Protein AF-A0A3E2WHA7-F1 (afdb_monomer_lite)

Foldseek 3Di:
DWFWDKDWDWDADPNDTDIEIEIEIEDQDDPVVQVVVQVVVVVVQVVCCVVPVHHYHYHYYYPVVLVVCCVPDPVSVCCVVVGD

Secondary structure (DSSP, 8-state):
--EEEEEEEEEEETTEEEEEEEEEEEESS-HHHHHHHHHHHHHHHHHHHHHH---EEEEEEEHHHHHHHHTT-HHHHHHHHH--

pLDDT: mea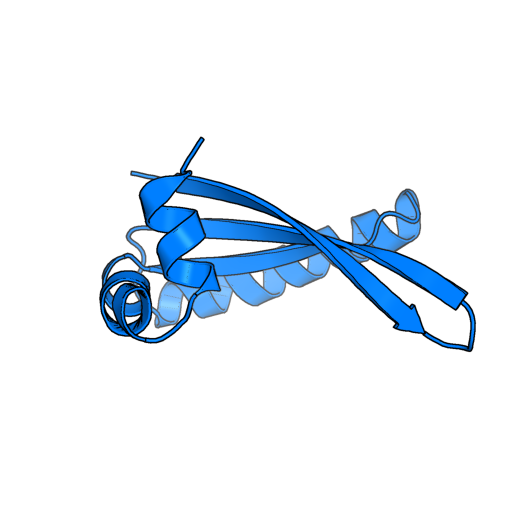n 78.99, std 9.97, range [45.78, 91.31]

Sequence (84 aa):
MVFLYFDWEYIWRGGVREKYYIMMVLVDLTENEIRKYTSKAADVTFDMEMDYGIRFSPVIENEAHFTKWVDSLPYYKNVSEEGV

Structure (mmCIF, N/CA/C/O backbone):
data_AF-A0A3E2WHA7-F1
#
_entry.id   AF-A0A3E2WHA7-F1
#
loop_
_atom_site.group_PDB
_atom_site.id
_atom_site.type_symbol
_atom_site.label_atom_id
_atom_site.label_alt_id
_atom_site.label_comp_id
_atom_site.label_asym_id
_atom_site.label_entity_id
_atom_site.label_seq_id
_atom_site.pdbx_PDB_ins_code
_atom_site.Cartn_x
_atom_site.Cartn_y
_atom_site.Cartn_z
_atom_site.occupancy
_atom_site.B_iso_or_equiv
_atom_site.auth_seq_id
_atom_site.auth_comp_id
_atom_site.auth_asym_id
_atom_site.auth_atom_id
_atom_site.pdbx_PDB_model_num
ATOM 1 N N . MET A 1 1 ? -17.758 5.789 3.335 1.00 48.41 1 MET A N 1
ATOM 2 C CA . MET A 1 1 ? -17.354 6.798 2.324 1.00 48.41 1 MET A CA 1
ATOM 3 C C . MET A 1 1 ? -16.004 6.349 1.792 1.00 48.41 1 MET A C 1
ATOM 5 O O . MET A 1 1 ? -15.244 5.830 2.592 1.00 48.41 1 MET A O 1
ATOM 9 N N . VAL A 1 2 ? -15.725 6.440 0.488 1.00 57.66 2 VAL A N 1
ATOM 10 C CA . VAL A 1 2 ? -14.406 6.055 -0.051 1.00 57.66 2 VAL A CA 1
ATOM 11 C C . VAL A 1 2 ? -13.651 7.333 -0.379 1.00 57.66 2 VAL A C 1
ATOM 13 O O . VAL A 1 2 ? -14.085 8.068 -1.261 1.00 57.66 2 VAL A O 1
ATOM 16 N N . PHE A 1 3 ? -12.568 7.610 0.346 1.00 62.03 3 PHE A N 1
ATOM 17 C CA . PHE A 1 3 ? -11.657 8.707 0.016 1.00 62.03 3 PHE A CA 1
ATOM 18 C C . PHE A 1 3 ? -10.500 8.168 -0.818 1.00 62.03 3 PHE A C 1
ATOM 20 O O . PHE A 1 3 ? -9.941 7.112 -0.506 1.00 62.03 3 PHE A O 1
ATOM 27 N N . LEU A 1 4 ? -10.164 8.900 -1.878 1.00 64.50 4 LEU A N 1
ATOM 28 C CA . LEU A 1 4 ? -9.074 8.577 -2.787 1.00 64.50 4 LEU A CA 1
ATOM 29 C C . LEU A 1 4 ? -8.030 9.683 -2.708 1.00 64.50 4 LEU A C 1
ATOM 31 O O . LEU A 1 4 ? -8.313 10.829 -3.039 1.00 64.50 4 LEU A O 1
ATOM 35 N N . TYR A 1 5 ? -6.819 9.328 -2.294 1.00 71.56 5 TYR A N 1
ATOM 36 C CA . TYR A 1 5 ? -5.686 10.247 -2.289 1.00 71.56 5 TYR A CA 1
ATOM 37 C C . TYR A 1 5 ? -4.622 9.779 -3.268 1.00 71.56 5 TYR A C 1
ATOM 39 O O . TYR A 1 5 ? -4.293 8.592 -3.327 1.00 71.56 5 TYR A O 1
ATOM 47 N N . PHE A 1 6 ? -4.092 10.728 -4.030 1.00 74.62 6 PHE A N 1
ATOM 48 C CA . PHE A 1 6 ? -3.108 10.491 -5.071 1.00 74.62 6 PHE A CA 1
ATOM 49 C C . PHE A 1 6 ? -1.897 11.374 -4.837 1.00 74.62 6 PHE A C 1
ATOM 51 O O . PHE A 1 6 ? -1.994 12.595 -4.924 1.00 74.62 6 PHE A O 1
ATOM 58 N N . ASP A 1 7 ? -0.754 10.736 -4.630 1.00 79.12 7 ASP A N 1
ATOM 59 C CA . ASP A 1 7 ? 0.531 11.416 -4.559 1.00 79.12 7 ASP A CA 1
ATOM 60 C C . ASP A 1 7 ? 1.537 10.742 -5.490 1.00 79.12 7 ASP A C 1
ATOM 62 O O . ASP A 1 7 ? 1.320 9.634 -5.994 1.00 79.12 7 ASP A O 1
ATOM 66 N N . TRP A 1 8 ? 2.641 11.420 -5.769 1.00 80.88 8 TRP A N 1
ATOM 67 C CA . TRP A 1 8 ? 3.773 10.821 -6.446 1.00 80.88 8 TRP A CA 1
ATOM 68 C C . TRP A 1 8 ? 5.063 11.165 -5.714 1.00 80.88 8 TRP A C 1
ATOM 70 O O . TRP A 1 8 ? 5.279 12.283 -5.265 1.00 80.88 8 TRP A O 1
ATOM 80 N N . GLU A 1 9 ? 5.984 10.214 -5.697 1.00 81.50 9 GLU A N 1
ATOM 81 C CA . GLU A 1 9 ? 7.347 10.410 -5.227 1.00 81.50 9 GLU A CA 1
ATOM 82 C C . GLU A 1 9 ? 8.351 10.038 -6.321 1.00 81.50 9 GLU A C 1
ATOM 84 O O . GLU A 1 9 ? 8.023 9.394 -7.319 1.00 81.50 9 GLU A O 1
ATOM 89 N N . TYR A 1 10 ? 9.605 10.458 -6.150 1.00 84.81 10 TYR A N 1
ATOM 90 C CA . TYR A 1 10 ? 10.705 9.971 -6.977 1.00 84.81 10 TYR A CA 1
ATOM 91 C C . TYR A 1 10 ? 11.539 8.976 -6.189 1.00 84.81 10 TYR A C 1
ATOM 93 O O . TYR A 1 10 ? 12.168 9.345 -5.197 1.00 84.81 10 TYR A O 1
ATOM 101 N N . ILE A 1 11 ? 11.629 7.752 -6.695 1.00 83.38 11 ILE A N 1
ATOM 102 C CA . ILE A 1 11 ? 12.474 6.707 -6.126 1.00 83.38 11 ILE A CA 1
ATOM 103 C C . ILE A 1 11 ? 13.733 6.523 -6.971 1.00 83.38 11 ILE A C 1
ATOM 105 O O . ILE A 1 11 ? 13.737 6.737 -8.185 1.00 83.38 11 ILE A O 1
ATOM 109 N N . TRP A 1 12 ? 14.822 6.122 -6.321 1.00 83.94 12 TRP A N 1
ATOM 110 C CA . TRP A 1 12 ? 16.061 5.750 -6.998 1.00 83.94 12 TRP A CA 1
ATOM 111 C C . TRP A 1 12 ? 16.134 4.232 -7.120 1.00 83.94 12 TRP A C 1
ATOM 113 O O . TRP A 1 12 ? 16.203 3.531 -6.111 1.00 83.94 12 TRP A O 1
ATOM 123 N N . ARG A 1 13 ? 16.152 3.716 -8.351 1.00 78.75 13 ARG A N 1
ATOM 124 C CA . ARG A 1 13 ? 16.260 2.279 -8.622 1.00 78.75 13 ARG A CA 1
ATOM 125 C C . ARG A 1 13 ? 17.241 2.037 -9.760 1.00 78.75 13 ARG A C 1
ATOM 127 O O . ARG A 1 13 ? 17.132 2.640 -10.818 1.00 78.75 13 ARG A O 1
ATOM 134 N N . GLY A 1 14 ? 18.239 1.183 -9.529 1.00 81.31 14 GLY A N 1
ATOM 135 C CA . GLY A 1 14 ? 19.225 0.836 -10.561 1.00 81.31 14 GLY A CA 1
ATOM 136 C C . GLY A 1 14 ? 19.995 2.035 -11.138 1.00 81.31 14 GLY A C 1
ATOM 137 O O . GLY A 1 14 ? 20.418 1.983 -12.285 1.00 81.31 14 GLY A O 1
ATOM 138 N N . GLY A 1 15 ? 20.148 3.124 -10.374 1.00 87.56 15 GLY A N 1
ATOM 139 C CA . GLY A 1 15 ? 20.807 4.355 -10.831 1.00 87.56 15 GLY A CA 1
ATOM 140 C C . GLY A 1 15 ? 19.919 5.310 -11.637 1.00 87.56 15 GLY A C 1
ATOM 141 O O . GLY A 1 15 ? 20.389 6.374 -12.029 1.00 87.56 15 GLY A O 1
ATOM 142 N N . VAL A 1 16 ? 18.642 4.978 -11.847 1.00 83.81 16 VAL A N 1
ATOM 143 C CA . VAL A 1 16 ? 17.664 5.839 -12.523 1.00 83.81 16 VAL A CA 1
ATOM 144 C C . VAL A 1 16 ? 16.694 6.419 -11.496 1.00 83.81 16 VAL A C 1
ATOM 146 O O . VAL A 1 16 ? 16.301 5.744 -10.539 1.00 83.81 16 VAL A O 1
ATOM 149 N N . ARG A 1 17 ? 16.330 7.693 -11.684 1.00 86.75 17 ARG A N 1
ATOM 150 C CA . ARG A 1 17 ? 15.273 8.348 -10.915 1.00 86.75 17 ARG A CA 1
ATOM 151 C C . ARG A 1 17 ? 13.945 8.090 -11.606 1.00 86.75 17 ARG A C 1
ATOM 153 O O . ARG A 1 17 ? 13.719 8.583 -12.708 1.00 86.75 17 ARG A O 1
ATOM 160 N N . GLU A 1 18 ? 13.080 7.335 -10.954 1.00 85.31 18 GLU A N 1
ATOM 161 C CA . GLU A 1 18 ? 11.781 6.957 -11.496 1.00 85.31 18 GLU A CA 1
ATOM 162 C C . GLU A 1 18 ? 10.660 7.585 -10.682 1.00 85.31 18 GLU A C 1
ATOM 164 O O . GLU A 1 18 ? 10.768 7.741 -9.465 1.00 85.31 18 GLU A O 1
ATOM 169 N N . LYS A 1 19 ? 9.580 7.955 -11.371 1.00 85.62 19 LYS A N 1
ATOM 170 C CA . LYS A 1 19 ? 8.374 8.470 -10.734 1.00 85.62 19 LYS A CA 1
ATOM 171 C C . LYS A 1 19 ? 7.525 7.299 -10.244 1.00 85.62 19 LYS A C 1
ATOM 173 O O . LYS A 1 19 ? 7.270 6.365 -11.000 1.00 85.62 19 LYS A O 1
ATOM 178 N N . TYR A 1 20 ? 7.103 7.367 -8.993 1.00 84.06 20 TYR A N 1
ATOM 179 C CA . TYR A 1 20 ? 6.329 6.348 -8.305 1.00 84.06 20 TYR A CA 1
ATOM 180 C C . TYR A 1 20 ? 5.041 6.970 -7.792 1.00 84.06 20 TYR A C 1
ATOM 182 O O . TYR A 1 20 ? 5.094 7.935 -7.039 1.00 84.06 20 TYR A O 1
ATOM 190 N N . TYR A 1 21 ? 3.892 6.456 -8.209 1.00 85.75 21 TYR A N 1
ATOM 191 C CA . TYR A 1 21 ? 2.604 6.991 -7.778 1.00 85.75 21 TYR A CA 1
ATOM 192 C C . TYR A 1 21 ? 2.081 6.202 -6.573 1.00 85.75 21 TYR A C 1
ATOM 194 O O . TYR A 1 21 ? 2.211 4.984 -6.510 1.00 85.75 21 TYR A O 1
ATOM 202 N N . ILE A 1 22 ? 1.475 6.875 -5.607 1.00 83.62 22 ILE A N 1
ATOM 203 C CA . ILE A 1 22 ? 0.866 6.247 -4.436 1.00 83.62 22 ILE A CA 1
ATOM 204 C C . ILE A 1 22 ? -0.616 6.594 -4.463 1.00 83.62 22 ILE A C 1
ATOM 206 O O . ILE A 1 22 ? -0.982 7.766 -4.524 1.00 83.62 22 ILE A O 1
ATOM 210 N N . MET A 1 23 ? -1.461 5.567 -4.442 1.00 83.44 23 MET A N 1
ATOM 211 C CA . MET A 1 23 ? -2.912 5.705 -4.419 1.00 83.44 23 MET A CA 1
ATOM 212 C C . MET A 1 23 ? -3.427 5.136 -3.102 1.00 83.44 23 MET A C 1
ATOM 214 O O . MET A 1 23 ? -3.431 3.918 -2.915 1.00 83.44 23 MET A O 1
ATOM 218 N N . MET A 1 24 ? -3.861 6.005 -2.192 1.00 83.62 24 MET A N 1
ATOM 219 C CA . MET A 1 24 ? -4.517 5.572 -0.964 1.00 83.62 24 MET A CA 1
ATOM 220 C C . MET A 1 24 ? -6.025 5.484 -1.170 1.00 83.62 24 MET A C 1
ATOM 222 O O . MET A 1 24 ? -6.650 6.414 -1.677 1.00 83.62 24 MET A O 1
ATOM 226 N N . VAL A 1 25 ? -6.595 4.363 -0.737 1.00 83.75 25 VAL A N 1
ATOM 227 C CA . VAL A 1 25 ? -8.027 4.086 -0.749 1.00 83.75 25 VAL A CA 1
ATOM 228 C C . VAL A 1 25 ? -8.473 3.852 0.688 1.00 83.75 25 VAL A C 1
ATOM 230 O O . VAL A 1 25 ? -8.128 2.835 1.294 1.00 83.75 25 VAL A O 1
ATOM 233 N N . LEU A 1 26 ? -9.248 4.790 1.229 1.00 83.94 26 LEU A N 1
ATOM 234 C CA . LEU A 1 26 ? -9.864 4.634 2.543 1.00 83.94 26 LEU A CA 1
ATOM 235 C C . LEU A 1 26 ? -11.192 3.896 2.413 1.00 83.94 26 LEU A C 1
ATOM 237 O O . LEU A 1 26 ? -12.055 4.293 1.631 1.00 83.94 26 LEU A O 1
ATOM 241 N N . VAL A 1 27 ? -11.346 2.815 3.175 1.00 84.31 27 VAL A N 1
ATOM 242 C CA . VAL A 1 27 ? -12.530 1.948 3.149 1.00 84.31 27 VAL A CA 1
ATOM 243 C C . VAL A 1 27 ? -13.109 1.748 4.549 1.00 84.31 27 VAL A C 1
ATOM 245 O O . VAL A 1 27 ? -12.410 1.845 5.552 1.00 84.31 27 VAL A O 1
ATOM 248 N N . ASP A 1 28 ? -14.393 1.413 4.636 1.00 84.12 28 ASP A N 1
ATOM 249 C CA . ASP A 1 28 ? -15.084 1.079 5.891 1.00 84.12 28 ASP A CA 1
ATOM 250 C C . ASP A 1 28 ? -14.986 -0.418 6.258 1.00 84.12 28 ASP A C 1
ATOM 252 O O . ASP A 1 28 ? -15.685 -0.909 7.144 1.00 84.12 28 ASP A O 1
ATOM 256 N N . LEU A 1 29 ? -14.093 -1.148 5.586 1.00 86.19 29 LEU A N 1
ATOM 257 C CA . LEU A 1 29 ? -13.883 -2.581 5.763 1.00 86.19 29 LEU A CA 1
ATOM 258 C C . LEU A 1 29 ? -13.019 -2.902 6.990 1.00 86.19 29 LEU A C 1
ATOM 260 O O . LEU A 1 29 ? -12.146 -2.138 7.411 1.00 86.19 29 LEU A O 1
ATOM 264 N N . THR A 1 30 ? -13.204 -4.102 7.537 1.00 86.12 30 THR A N 1
ATOM 265 C CA . THR A 1 30 ? -12.342 -4.609 8.614 1.00 86.12 30 THR A CA 1
ATOM 266 C C . THR A 1 30 ? -10.930 -4.917 8.098 1.00 86.12 30 THR A C 1
ATOM 268 O O . THR A 1 30 ? -10.747 -5.238 6.926 1.00 86.12 30 THR A O 1
ATOM 271 N N . GLU A 1 31 ? -9.910 -4.909 8.966 1.00 82.81 31 GLU A N 1
ATOM 272 C CA . GLU A 1 31 ? -8.525 -5.254 8.571 1.00 82.81 31 GLU A CA 1
ATOM 273 C C . GLU A 1 31 ? -8.420 -6.626 7.875 1.00 82.81 31 GLU A C 1
ATOM 275 O O . GLU A 1 31 ? -7.644 -6.814 6.935 1.00 82.81 31 GLU A O 1
ATOM 280 N N . ASN A 1 32 ? -9.235 -7.596 8.307 1.00 86.31 32 ASN A N 1
ATOM 281 C CA . ASN A 1 32 ? -9.289 -8.924 7.698 1.00 86.31 32 ASN A CA 1
ATOM 282 C C . ASN A 1 32 ? -9.853 -8.900 6.274 1.00 86.31 32 ASN A C 1
ATOM 284 O O . ASN A 1 32 ? -9.452 -9.712 5.441 1.00 86.31 32 ASN A O 1
ATOM 288 N N . GLU A 1 33 ? -10.798 -8.008 5.991 1.00 87.31 33 GLU A N 1
ATOM 289 C CA . GLU A 1 33 ? -11.336 -7.812 4.647 1.00 87.31 33 GLU A CA 1
ATOM 290 C C . GLU A 1 33 ? -10.354 -7.032 3.783 1.00 87.31 33 GLU A C 1
ATOM 292 O O . GLU A 1 33 ? -10.078 -7.466 2.667 1.00 87.31 33 GLU A O 1
ATOM 297 N N . ILE A 1 34 ? -9.752 -5.967 4.322 1.00 88.06 34 ILE A N 1
ATOM 298 C CA . ILE A 1 34 ? -8.704 -5.190 3.651 1.00 88.06 34 ILE A CA 1
ATOM 299 C C . ILE A 1 34 ? -7.600 -6.115 3.159 1.00 88.06 34 ILE A C 1
ATOM 301 O O . ILE A 1 34 ? -7.318 -6.123 1.967 1.00 88.06 34 ILE A O 1
ATOM 305 N N . ARG A 1 35 ? -7.070 -6.993 4.020 1.00 85.38 35 ARG A N 1
ATOM 306 C CA . ARG A 1 35 ? -6.031 -7.964 3.639 1.00 85.38 35 ARG A CA 1
ATOM 307 C C . ARG A 1 35 ? -6.396 -8.824 2.428 1.00 85.38 35 ARG A C 1
ATOM 309 O O . ARG A 1 35 ? -5.516 -9.153 1.639 1.00 85.38 35 ARG A O 1
ATOM 316 N N . LYS A 1 36 ? -7.673 -9.187 2.258 1.00 86.56 36 LYS A N 1
ATOM 317 C CA . LYS A 1 36 ? -8.131 -9.963 1.090 1.00 86.56 36 LYS A CA 1
ATOM 318 C C . LYS A 1 36 ? -8.108 -9.138 -0.195 1.00 86.56 36 LYS A C 1
ATOM 320 O O . LYS A 1 36 ? -7.913 -9.700 -1.271 1.00 86.56 36 LYS A O 1
ATOM 325 N N . TYR A 1 37 ? -8.337 -7.832 -0.091 1.00 85.62 37 TYR A N 1
ATOM 326 C CA . TYR A 1 37 ? -8.335 -6.916 -1.227 1.00 85.62 37 TYR A CA 1
ATOM 327 C C . TYR A 1 37 ? -6.946 -6.356 -1.529 1.00 85.62 37 TYR A C 1
ATOM 329 O O . TYR A 1 37 ? -6.657 -6.131 -2.698 1.00 85.62 37 TYR A O 1
ATOM 337 N N . THR A 1 38 ? -6.061 -6.220 -0.537 1.00 85.75 38 THR A N 1
ATOM 338 C CA . THR A 1 38 ? -4.686 -5.736 -0.729 1.00 85.75 38 THR A CA 1
ATOM 339 C C . THR A 1 38 ? -3.921 -6.593 -1.733 1.00 85.75 38 THR A C 1
ATOM 341 O O . THR A 1 38 ? -3.302 -6.044 -2.635 1.00 85.75 38 THR A O 1
ATOM 344 N N . SER A 1 39 ? -4.005 -7.927 -1.641 1.00 85.88 39 SER A N 1
ATOM 345 C CA . SER A 1 39 ? -3.341 -8.814 -2.609 1.00 85.88 39 SER A CA 1
ATOM 346 C C . SER A 1 39 ? -3.892 -8.639 -4.023 1.00 85.88 39 SER A C 1
ATOM 348 O O . SER A 1 39 ? -3.122 -8.487 -4.959 1.00 85.88 39 SER A O 1
ATOM 350 N N . LYS A 1 40 ? -5.221 -8.566 -4.172 1.00 88.06 40 LYS A N 1
ATOM 351 C CA . LYS A 1 40 ? -5.852 -8.350 -5.483 1.00 88.06 40 LYS A CA 1
ATOM 352 C C . LYS A 1 40 ? -5.492 -6.994 -6.079 1.00 88.06 40 LYS A C 1
ATOM 354 O O . LYS A 1 40 ? -5.295 -6.889 -7.281 1.00 88.06 40 LYS A O 1
ATOM 359 N N . 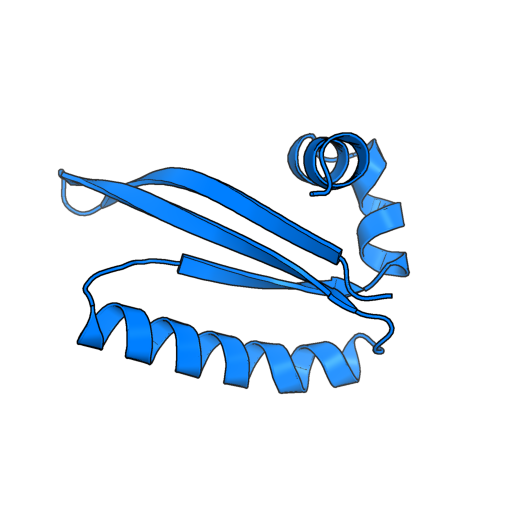ALA A 1 41 ? -5.440 -5.955 -5.250 1.00 86.75 41 ALA A N 1
ATOM 360 C CA . ALA A 1 41 ? -5.033 -4.633 -5.689 1.00 86.75 41 ALA A CA 1
ATOM 361 C C . ALA A 1 41 ? -3.571 -4.653 -6.141 1.00 86.75 41 ALA A C 1
ATOM 363 O O . ALA A 1 41 ? -3.282 -4.155 -7.221 1.00 86.75 41 ALA A O 1
ATOM 364 N N . ALA A 1 42 ? -2.681 -5.290 -5.374 1.00 85.69 42 ALA A N 1
ATOM 365 C CA . ALA A 1 42 ? -1.281 -5.452 -5.748 1.00 85.69 42 ALA A CA 1
ATOM 366 C C . ALA A 1 42 ? -1.129 -6.161 -7.104 1.00 85.69 42 ALA A C 1
ATOM 368 O O . ALA A 1 42 ? -0.417 -5.645 -7.963 1.00 85.69 42 ALA A O 1
ATOM 369 N N . ASP A 1 43 ? -1.856 -7.260 -7.327 1.00 89.50 43 ASP A N 1
ATOM 370 C CA . ASP A 1 43 ? -1.855 -7.983 -8.607 1.00 89.50 43 ASP A CA 1
ATOM 371 C C . ASP A 1 43 ? -2.264 -7.059 -9.770 1.00 89.50 43 ASP A C 1
ATOM 373 O O . ASP A 1 43 ? -1.541 -6.940 -10.755 1.00 89.50 43 ASP A O 1
ATOM 377 N N . VAL A 1 44 ? -3.360 -6.305 -9.619 1.00 87.62 44 VAL A N 1
ATOM 378 C CA . VAL A 1 44 ? -3.832 -5.349 -10.640 1.00 87.62 44 VAL A CA 1
ATOM 379 C C . VAL A 1 44 ? -2.794 -4.259 -10.917 1.00 87.62 44 VAL A C 1
ATOM 381 O O . VAL A 1 44 ? -2.565 -3.891 -12.068 1.00 87.62 44 VAL A O 1
ATOM 384 N N . THR A 1 45 ? -2.163 -3.718 -9.873 1.00 87.50 45 THR A N 1
ATOM 385 C CA . THR A 1 45 ? -1.142 -2.672 -10.038 1.00 87.50 45 THR A CA 1
ATOM 386 C C . THR A 1 45 ? 0.128 -3.196 -10.688 1.00 87.50 45 THR A C 1
ATOM 388 O O . THR A 1 45 ? 0.762 -2.475 -11.454 1.00 87.50 45 THR A O 1
ATOM 391 N N . PHE A 1 46 ? 0.468 -4.459 -10.435 1.00 87.31 46 PHE A N 1
ATOM 392 C CA . PHE A 1 46 ? 1.595 -5.120 -11.068 1.00 87.31 46 PHE A CA 1
ATOM 393 C C . PHE A 1 46 ? 1.334 -5.353 -12.558 1.00 87.31 46 PHE A C 1
ATOM 395 O O . PHE A 1 46 ? 2.188 -5.025 -13.379 1.00 87.31 46 PHE A O 1
ATOM 402 N N . ASP A 1 47 ? 0.140 -5.827 -12.917 1.00 89.62 47 ASP A N 1
ATOM 403 C CA . ASP A 1 47 ? -0.260 -5.986 -14.317 1.00 89.62 47 ASP A CA 1
ATOM 404 C C . ASP A 1 47 ? -0.214 -4.638 -15.054 1.00 89.62 47 ASP A C 1
ATOM 406 O O . ASP A 1 47 ? 0.368 -4.532 -16.131 1.00 89.62 47 ASP A O 1
ATOM 410 N N . MET A 1 48 ? -0.720 -3.564 -14.438 1.00 86.12 48 MET A N 1
ATOM 411 C CA . MET A 1 48 ? -0.630 -2.220 -15.017 1.00 86.12 48 MET A CA 1
ATOM 412 C C . MET A 1 48 ? 0.810 -1.701 -15.138 1.00 86.12 48 MET A C 1
ATOM 414 O O . MET A 1 48 ? 1.128 -0.998 -16.100 1.00 86.12 48 MET A O 1
ATOM 418 N N . GLU A 1 49 ? 1.688 -2.035 -14.190 1.00 87.56 49 GLU A N 1
ATOM 419 C CA . GLU A 1 49 ? 3.113 -1.723 -14.303 1.00 87.56 49 GLU A CA 1
ATOM 420 C C . GLU A 1 49 ? 3.723 -2.431 -15.518 1.00 87.56 49 GLU A C 1
ATOM 422 O O . GLU A 1 49 ? 4.471 -1.807 -16.272 1.00 87.56 49 GLU A O 1
ATOM 427 N N . MET A 1 50 ? 3.393 -3.706 -15.730 1.00 87.75 50 MET A N 1
ATOM 428 C CA . MET A 1 50 ? 3.894 -4.480 -16.867 1.00 87.75 50 MET A CA 1
ATOM 429 C C . MET A 1 50 ? 3.339 -3.971 -18.204 1.00 87.75 50 MET A C 1
ATO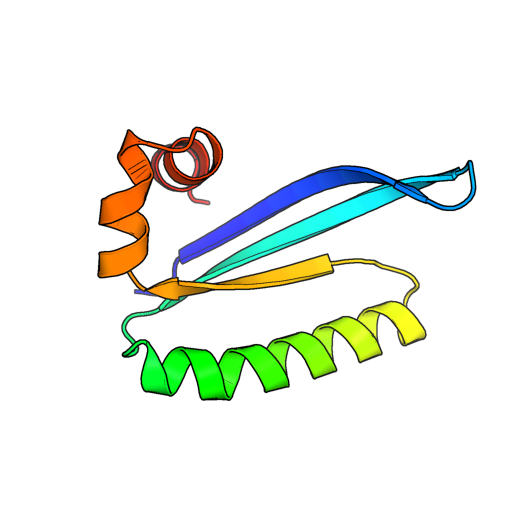M 431 O O . MET A 1 50 ? 4.094 -3.863 -19.170 1.00 87.75 50 MET A O 1
ATOM 435 N N . ASP A 1 51 ? 2.055 -3.614 -18.252 1.00 91.31 51 ASP A N 1
ATOM 436 C CA . ASP A 1 51 ? 1.372 -3.197 -19.480 1.00 91.31 51 ASP A CA 1
ATOM 437 C C . ASP A 1 51 ? 1.721 -1.763 -19.907 1.00 91.31 51 ASP A C 1
ATOM 439 O O . ASP A 1 51 ? 1.893 -1.486 -21.096 1.00 91.31 51 ASP A O 1
ATOM 443 N N . TYR A 1 52 ? 1.826 -0.835 -18.948 1.00 86.31 52 TYR A N 1
ATOM 444 C CA . TYR A 1 52 ? 1.960 0.602 -19.225 1.00 86.31 52 TYR A CA 1
ATOM 445 C C . TYR A 1 52 ? 3.303 1.195 -18.787 1.00 86.31 52 TYR A C 1
ATOM 447 O O . TYR A 1 52 ? 3.588 2.353 -19.095 1.00 86.31 52 TYR A O 1
ATOM 455 N N . GLY A 1 53 ? 4.130 0.446 -18.050 1.00 83.69 53 GLY A N 1
ATOM 456 C CA . GLY A 1 53 ? 5.377 0.952 -17.468 1.00 83.69 53 GLY A CA 1
ATOM 457 C C . GLY A 1 53 ? 5.160 1.991 -16.362 1.00 83.69 53 GLY A C 1
ATOM 458 O O . GLY A 1 53 ? 6.103 2.675 -15.961 1.00 83.69 53 GLY A O 1
ATOM 459 N N . ILE A 1 54 ? 3.922 2.147 -15.882 1.00 82.44 54 ILE A N 1
ATOM 460 C CA . ILE A 1 54 ? 3.564 3.101 -14.833 1.00 82.44 54 ILE A CA 1
ATOM 461 C C . ILE A 1 54 ? 3.580 2.366 -13.499 1.00 82.44 54 ILE A C 1
ATOM 463 O O . ILE A 1 54 ? 2.744 1.506 -13.242 1.00 82.44 54 ILE A O 1
ATOM 467 N N . ARG A 1 55 ? 4.517 2.739 -12.627 1.00 80.88 55 ARG A N 1
ATOM 468 C CA . ARG A 1 55 ? 4.587 2.213 -11.264 1.00 80.88 55 ARG A CA 1
ATOM 469 C C . ARG A 1 55 ? 3.637 2.959 -10.344 1.00 80.88 55 ARG A C 1
ATOM 471 O O . ARG A 1 55 ? 3.814 4.162 -10.128 1.00 80.88 55 ARG A O 1
ATOM 478 N N . PHE A 1 56 ? 2.712 2.237 -9.725 1.00 85.19 56 PHE A N 1
ATOM 479 C CA . PHE A 1 56 ? 1.941 2.779 -8.618 1.00 85.19 56 PHE A CA 1
ATOM 480 C C . PHE A 1 56 ? 1.678 1.754 -7.514 1.00 85.19 56 PHE A C 1
ATOM 482 O O . PHE A 1 56 ? 1.658 0.554 -7.766 1.00 85.19 56 PHE A O 1
ATOM 489 N N . SER A 1 57 ? 1.506 2.244 -6.285 1.00 84.44 57 SER A N 1
ATOM 490 C CA . SER A 1 57 ? 1.228 1.437 -5.094 1.00 84.44 57 SER A CA 1
ATOM 491 C C . SER A 1 57 ? -0.202 1.643 -4.614 1.00 84.44 57 SER A C 1
ATOM 493 O O . SER A 1 57 ? -0.565 2.792 -4.335 1.00 84.44 57 SER A O 1
ATOM 495 N N . PRO A 1 58 ? -1.003 0.578 -4.459 1.00 86.50 58 PRO A N 1
ATOM 496 C CA . PRO A 1 58 ? -2.292 0.671 -3.800 1.00 86.50 58 PRO A CA 1
ATOM 497 C C . PRO A 1 58 ? -2.103 0.576 -2.278 1.00 86.50 58 PRO A C 1
ATOM 499 O O . PRO A 1 58 ? -1.622 -0.430 -1.755 1.00 86.50 58 PRO A O 1
ATOM 502 N N . VAL A 1 59 ? -2.526 1.601 -1.544 1.00 85.12 59 VAL A N 1
ATOM 503 C CA . VAL A 1 59 ? -2.552 1.596 -0.076 1.00 85.12 59 VAL A CA 1
ATOM 504 C C . VAL A 1 59 ? -4.008 1.561 0.370 1.00 85.12 59 VAL A C 1
ATOM 506 O O . VAL A 1 59 ?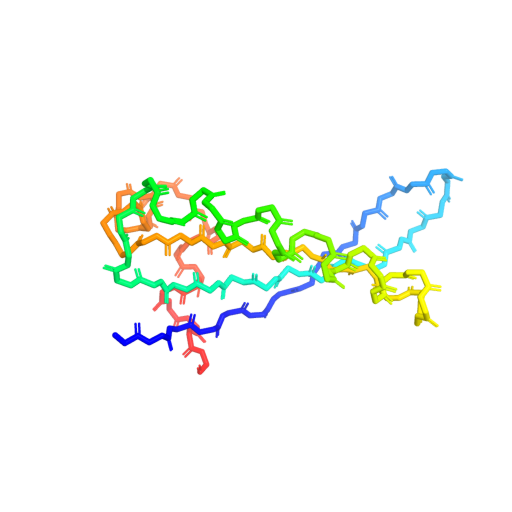 -4.709 2.562 0.283 1.00 85.12 59 VAL A O 1
ATOM 509 N N . ILE A 1 60 ? -4.488 0.396 0.806 1.00 87.25 60 ILE A N 1
ATOM 510 C CA . ILE A 1 60 ? -5.865 0.235 1.290 1.00 87.25 60 ILE A CA 1
ATOM 511 C C . ILE A 1 60 ? -5.838 0.250 2.810 1.00 87.25 60 ILE A C 1
ATOM 513 O O . ILE A 1 60 ? -5.223 -0.623 3.418 1.00 87.25 60 ILE A O 1
ATOM 517 N N . GLU A 1 61 ? -6.527 1.213 3.406 1.00 84.44 61 GLU A N 1
ATOM 518 C CA . GLU A 1 61 ? -6.571 1.407 4.853 1.00 84.44 61 GLU A CA 1
ATOM 519 C C . GLU A 1 61 ? -8.002 1.687 5.313 1.00 84.44 61 GLU A C 1
ATOM 521 O O . GLU A 1 61 ? -8.828 2.162 4.532 1.00 84.44 61 GLU A O 1
ATOM 526 N N . ASN A 1 62 ? -8.319 1.386 6.575 1.00 84.69 62 ASN A N 1
ATOM 527 C CA . ASN A 1 62 ? -9.601 1.801 7.150 1.00 84.69 62 ASN A CA 1
ATOM 528 C C . ASN A 1 62 ? -9.490 3.119 7.910 1.00 84.69 62 ASN A C 1
ATOM 530 O O . ASN A 1 62 ? -8.420 3.504 8.379 1.00 84.69 62 ASN A O 1
ATOM 534 N N . GLU A 1 63 ? -10.629 3.792 8.076 1.00 76.94 63 GLU A N 1
ATOM 535 C CA . GLU A 1 63 ? -10.708 5.069 8.792 1.00 76.94 63 GLU A CA 1
ATOM 536 C C . GLU A 1 63 ? -10.166 4.973 10.227 1.00 76.94 63 GLU A C 1
ATOM 538 O O . GLU A 1 63 ? -9.514 5.902 10.701 1.00 76.94 63 GLU A O 1
ATOM 543 N N . ALA A 1 64 ? -10.376 3.849 10.920 1.00 76.69 64 ALA A N 1
ATOM 544 C CA . ALA A 1 64 ? -9.902 3.662 12.291 1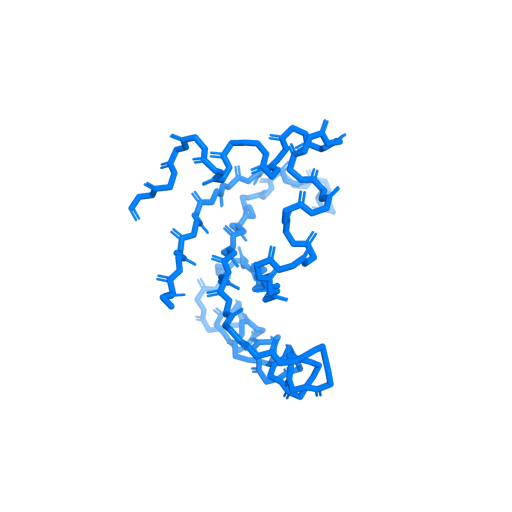.00 76.69 64 ALA A CA 1
ATOM 545 C C . ALA A 1 64 ? -8.365 3.632 12.379 1.00 76.69 64 ALA A C 1
ATOM 547 O O . ALA A 1 64 ? -7.774 4.263 13.258 1.00 76.69 64 ALA A O 1
ATOM 548 N N . HIS A 1 65 ? -7.712 2.923 11.459 1.00 75.25 65 HIS A N 1
ATOM 549 C CA . HIS A 1 65 ? -6.261 2.847 11.370 1.00 75.25 65 HIS A CA 1
ATOM 550 C C . HIS A 1 65 ? -5.689 4.173 10.862 1.00 75.25 65 HIS A C 1
ATOM 552 O O . HIS A 1 65 ? -4.767 4.711 11.466 1.00 75.25 65 HIS A O 1
ATOM 558 N N . PHE A 1 66 ? -6.309 4.775 9.846 1.00 76.12 66 PHE A N 1
ATOM 559 C CA . PHE A 1 66 ? -5.941 6.093 9.336 1.00 76.12 66 PHE A CA 1
ATOM 560 C C . PHE A 1 66 ? -5.966 7.172 10.428 1.00 76.12 66 PHE A C 1
ATOM 562 O O . PHE A 1 66 ? -4.969 7.859 10.642 1.00 76.12 66 PHE A O 1
ATOM 569 N N . THR A 1 67 ? -7.057 7.261 11.194 1.00 71.56 67 THR A N 1
ATOM 570 C CA . THR A 1 67 ? -7.222 8.246 12.281 1.00 71.56 67 THR A CA 1
ATOM 571 C C . THR A 1 67 ? -6.186 8.058 13.387 1.00 71.56 67 THR A C 1
ATOM 573 O O . THR A 1 67 ? -5.752 9.021 14.008 1.00 71.56 67 THR A O 1
ATOM 576 N N . LYS A 1 68 ? -5.731 6.823 13.627 1.00 75.12 68 LYS A N 1
ATOM 577 C CA . LYS A 1 68 ? -4.672 6.555 14.607 1.00 75.12 68 LYS A CA 1
ATOM 578 C C . LYS A 1 68 ? -3.320 7.143 14.187 1.00 75.12 68 LYS A C 1
ATOM 580 O O . LYS A 1 68 ? -2.525 7.505 15.051 1.00 75.12 68 LYS A O 1
ATOM 585 N N . TRP A 1 69 ? -3.049 7.218 12.885 1.00 70.69 69 TRP A N 1
ATOM 586 C CA . TRP A 1 69 ? -1.753 7.641 12.349 1.00 70.69 69 TRP A CA 1
ATOM 587 C C . TRP A 1 69 ? -1.747 9.058 11.768 1.00 70.69 69 TRP A C 1
ATOM 589 O O . TRP A 1 69 ? -0.661 9.604 11.568 1.00 70.69 69 TRP A O 1
ATOM 599 N N . VAL A 1 70 ? -2.920 9.672 11.572 1.00 67.44 70 VAL A N 1
ATOM 600 C CA . VAL A 1 70 ? -3.078 11.035 11.030 1.00 67.44 70 VAL A CA 1
ATOM 601 C C . VAL A 1 70 ? -2.270 12.080 11.801 1.00 67.44 70 VAL A C 1
ATOM 603 O O . VAL A 1 70 ? -1.620 12.925 11.194 1.00 67.44 70 VAL A O 1
ATOM 606 N N . ASP A 1 71 ? -2.201 11.949 13.126 1.00 64.75 71 ASP A N 1
ATOM 607 C CA . ASP A 1 71 ? -1.468 12.880 13.992 1.00 64.75 71 ASP A CA 1
ATOM 608 C C . ASP A 1 71 ? 0.028 12.552 14.123 1.00 64.75 71 ASP A C 1
ATOM 610 O O . ASP A 1 71 ? 0.803 13.350 14.650 1.00 64.75 71 ASP A O 1
ATOM 614 N N . SER A 1 72 ? 0.450 11.367 13.673 1.00 67.19 72 SER A N 1
ATOM 615 C CA . SER A 1 72 ? 1.818 10.861 13.865 1.00 67.19 72 SER A CA 1
ATOM 616 C C . SER A 1 72 ? 2.670 10.912 12.600 1.00 67.19 72 SER A C 1
ATOM 618 O O . SER A 1 72 ? 3.895 10.974 12.693 1.00 67.19 72 SER A O 1
ATOM 620 N N . LEU A 1 73 ? 2.049 10.859 11.419 1.00 67.38 73 LEU A N 1
ATOM 621 C CA . LEU A 1 73 ? 2.750 10.757 10.144 1.00 67.38 73 LEU A CA 1
ATOM 622 C C . LEU A 1 73 ? 2.327 11.892 9.196 1.00 67.38 73 LEU A C 1
ATOM 624 O O . LEU A 1 73 ? 1.148 11.976 8.850 1.00 67.38 73 LEU A O 1
ATOM 628 N N . PRO A 1 74 ? 3.277 12.718 8.702 1.00 67.31 74 PRO A N 1
ATOM 629 C CA . PRO A 1 74 ? 2.983 13.838 7.800 1.00 67.31 74 PRO A CA 1
ATOM 630 C C . PRO A 1 74 ? 2.174 13.439 6.560 1.00 67.31 74 PRO A C 1
ATOM 632 O O . PRO A 1 74 ? 1.302 14.179 6.126 1.00 67.31 74 PRO A O 1
ATOM 635 N N . TYR A 1 75 ? 2.418 12.236 6.037 1.00 66.12 75 TYR A N 1
ATOM 636 C CA . TYR A 1 75 ? 1.698 11.682 4.892 1.00 66.12 75 TYR A CA 1
ATOM 637 C C . TYR A 1 75 ? 0.185 11.547 5.141 1.00 66.12 75 TYR A C 1
ATOM 639 O O . TYR A 1 75 ? -0.623 11.955 4.314 1.00 66.12 75 TYR A O 1
ATOM 647 N N . TYR A 1 76 ? -0.212 11.037 6.309 1.00 64.25 76 TYR A N 1
ATOM 648 C CA . TYR A 1 76 ? -1.623 10.855 6.658 1.00 64.25 76 TYR A CA 1
ATOM 649 C C . TYR A 1 76 ? -2.305 12.197 6.935 1.00 64.25 76 TYR A C 1
ATOM 651 O O . TYR A 1 76 ? -3.466 12.392 6.580 1.00 64.25 76 TYR A O 1
ATOM 659 N N . LYS A 1 77 ? -1.567 13.148 7.514 1.00 66.56 77 LYS A N 1
ATOM 660 C CA . LYS A 1 77 ? -2.047 14.515 7.698 1.00 66.56 77 LYS A CA 1
ATOM 661 C C . LYS A 1 77 ? -2.369 15.186 6.359 1.00 66.56 77 LYS A C 1
ATOM 663 O O . LYS A 1 77 ? -3.454 15.739 6.220 1.00 66.56 77 LYS A O 1
ATOM 668 N N . ASN A 1 78 ? -1.490 15.053 5.364 1.00 68.94 78 ASN A N 1
ATOM 669 C CA . ASN A 1 78 ? -1.730 15.584 4.019 1.00 68.94 78 ASN A CA 1
ATOM 670 C C . ASN A 1 78 ? -2.961 14.939 3.371 1.00 68.94 78 ASN A C 1
ATOM 672 O O . ASN A 1 78 ? -3.800 15.647 2.836 1.00 68.94 78 ASN A O 1
ATOM 676 N N . VAL A 1 79 ? -3.141 13.620 3.497 1.00 66.81 79 VAL A N 1
ATOM 677 C CA . VAL A 1 79 ? -4.348 12.929 3.002 1.00 66.81 79 VAL A CA 1
ATOM 678 C C . VAL A 1 79 ? -5.627 13.496 3.637 1.00 66.81 79 VAL A C 1
ATOM 680 O O . VAL A 1 79 ? -6.640 13.651 2.958 1.00 66.81 79 VAL A O 1
ATOM 683 N N . SER A 1 80 ? -5.588 13.816 4.935 1.00 65.25 80 SER A N 1
ATOM 684 C CA . SER A 1 80 ? -6.733 14.377 5.661 1.00 65.25 80 SER A CA 1
ATOM 685 C C . SER A 1 80 ? -7.009 15.846 5.329 1.00 65.25 80 SER A C 1
ATOM 687 O O . SER A 1 80 ? -8.163 16.262 5.403 1.00 65.25 80 SER A O 1
ATOM 689 N N . GLU A 1 81 ? -5.975 16.641 5.050 1.00 63.75 81 GLU A N 1
ATOM 690 C CA . GLU A 1 81 ? -6.093 18.081 4.777 1.00 63.75 81 GLU A CA 1
ATOM 691 C C . GLU A 1 81 ? -6.336 18.375 3.287 1.00 63.75 81 GLU A C 1
ATOM 693 O O . GLU A 1 81 ? -7.053 19.320 2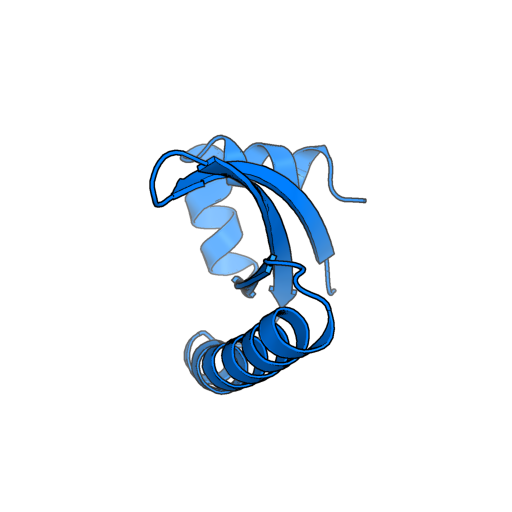.960 1.00 63.75 81 GLU A O 1
ATOM 698 N N . GLU A 1 82 ? -5.769 17.567 2.388 1.00 62.62 82 GLU A N 1
ATOM 699 C CA . GLU A 1 82 ? -5.789 17.768 0.933 1.00 62.62 82 GLU A CA 1
ATOM 700 C C . GLU A 1 82 ? -6.795 16.882 0.192 1.00 62.62 82 GLU A C 1
ATOM 702 O O . GLU A 1 82 ? -6.930 17.052 -1.018 1.00 62.62 82 GLU A O 1
ATOM 707 N N . GLY A 1 83 ? -7.458 15.939 0.879 1.00 59.06 83 GLY A N 1
ATOM 708 C CA . GLY A 1 83 ? -8.368 14.954 0.283 1.00 59.06 83 GLY A CA 1
ATOM 709 C C . GLY A 1 83 ? -9.205 15.536 -0.862 1.00 59.06 83 GLY A C 1
ATOM 710 O O . GLY A 1 83 ? -10.006 16.446 -0.643 1.00 59.06 83 GLY A O 1
ATOM 711 N N . VAL A 1 84 ? -8.961 15.034 -2.078 1.00 45.78 84 VAL A N 1
ATOM 712 C CA . VAL A 1 84 ? -9.569 15.517 -3.331 1.00 45.78 84 VAL A CA 1
ATOM 713 C C . VAL A 1 84 ? -10.976 14.963 -3.503 1.00 45.78 84 VAL A C 1
ATOM 715 O O . VAL A 1 84 ? -11.157 13.739 -3.310 1.00 45.78 84 VAL A O 1
#

Radius of gyration: 13.87 Å; chains: 1; bounding box: 38×28×34 Å

Organism: NCBI:txid154046